Protein AF-A0A935DJF9-F1 (afdb_monomer_lite)

Radius of gyration: 21.02 Å; chains: 1; bounding box: 38×28×59 Å

pLDDT: mean 91.93, std 7.56, range [53.91, 98.44]

Secondary structure (DSSP, 8-state):
--HHHHHHHHHHHT--HHHHHHHHTS-HHHHHHHHTTSS---HHHHHHHHHHHHSPPPPPP-PPPHHHHHH-HHHHHHHHHHHH-HHHHHHHHHHHTTS--TTT-

Sequence (105 aa):
MTADDIKVLRKELGITQRALAEALKIEVAEVRAWEASEGFATKAHCAAMERLRTNPPPKPAKSASPMQLLADPKFMLLVRKLMAHPKLRAEVEKLAAEHPDPLDA

Foldseek 3Di:
DALVVLVVLCVVLPHDLVVLCVQLVHDSVQNVCRNVVVDDDDPVSVVSSVVCVVVPDDHPDDDDDPVRLVVDPVSVVVVVCLVVPVVVVVVVVVVCVVPDDPVVD

Structure (mmCIF, N/CA/C/O backbone):
data_AF-A0A935DJF9-F1
#
_entry.id   AF-A0A935DJF9-F1
#
loop_
_atom_site.group_PDB
_atom_site.id
_atom_site.type_symbol
_atom_site.label_atom_id
_atom_site.label_alt_id
_atom_site.label_comp_id
_atom_site.label_asym_id
_atom_site.label_entity_id
_atom_site.label_seq_id
_atom_site.pdbx_PDB_ins_code
_atom_site.Cartn_x
_atom_site.Cartn_y
_atom_site.Cartn_z
_atom_site.occupancy
_atom_site.B_iso_or_equiv
_atom_site.auth_seq_id
_atom_site.auth_comp_id
_atom_site.auth_asym_id
_atom_site.auth_atom_id
_atom_site.pdbx_PDB_model_num
ATOM 1 N N . MET A 1 1 ? 11.526 5.077 -26.137 1.00 82.69 1 MET A N 1
ATOM 2 C CA . MET A 1 1 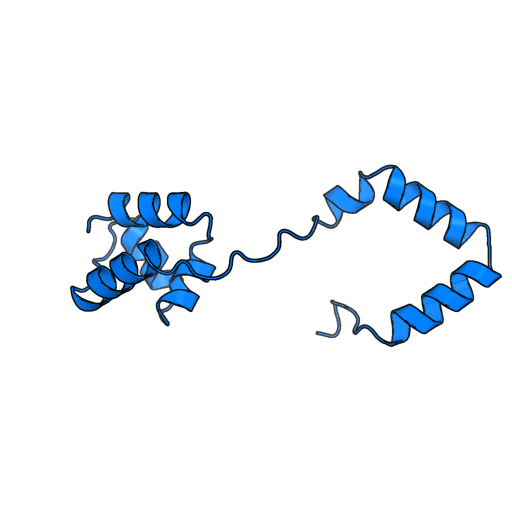? 11.724 5.245 -24.687 1.00 82.69 1 MET A CA 1
ATOM 3 C C . MET A 1 1 ? 12.974 4.498 -24.284 1.00 82.69 1 MET A C 1
ATOM 5 O O . MET A 1 1 ? 13.148 3.358 -24.700 1.00 82.69 1 MET A O 1
ATOM 9 N N . THR A 1 2 ? 13.836 5.165 -23.534 1.00 91.56 2 THR A N 1
ATOM 10 C CA . THR A 1 2 ? 15.035 4.619 -22.894 1.00 91.56 2 THR A CA 1
ATOM 11 C C . THR A 1 2 ? 14.691 3.986 -21.539 1.00 91.56 2 THR A C 1
ATOM 13 O O . THR A 1 2 ? 13.571 4.136 -21.042 1.00 91.56 2 THR A O 1
ATOM 16 N N . ALA A 1 3 ? 15.651 3.286 -20.929 1.00 92.75 3 ALA A N 1
ATOM 17 C CA . ALA A 1 3 ? 15.523 2.743 -19.574 1.00 92.75 3 ALA A CA 1
ATOM 18 C C . ALA A 1 3 ? 15.183 3.831 -18.538 1.00 92.75 3 ALA A C 1
ATOM 20 O O . ALA A 1 3 ? 14.305 3.645 -17.690 1.00 92.75 3 ALA A O 1
ATOM 21 N N . ASP A 1 4 ? 15.833 4.993 -18.648 1.00 93.94 4 ASP A N 1
ATOM 22 C CA . ASP A 1 4 ? 15.579 6.132 -17.769 1.00 93.94 4 ASP A CA 1
ATOM 23 C C . ASP A 1 4 ? 14.178 6.712 -17.977 1.00 93.94 4 ASP A C 1
ATOM 25 O O . ASP A 1 4 ? 13.497 6.990 -16.990 1.00 93.94 4 ASP A O 1
ATOM 29 N N . ASP A 1 5 ? 13.689 6.799 -19.219 1.00 94.19 5 ASP A N 1
ATOM 30 C CA . ASP A 1 5 ? 12.324 7.272 -19.497 1.00 94.19 5 ASP A CA 1
ATOM 31 C C . ASP A 1 5 ? 11.267 6.388 -18.817 1.00 94.19 5 ASP A C 1
ATOM 33 O O . ASP A 1 5 ? 10.282 6.893 -18.276 1.00 94.19 5 ASP A O 1
ATOM 37 N N . ILE A 1 6 ? 11.472 5.065 -18.815 1.00 94.19 6 ILE A N 1
ATOM 38 C CA . ILE A 1 6 ? 10.578 4.096 -18.157 1.00 94.19 6 ILE A CA 1
ATOM 39 C C . ILE A 1 6 ? 10.597 4.308 -16.641 1.00 94.19 6 ILE A C 1
ATOM 41 O O . ILE A 1 6 ? 9.548 4.356 -15.992 1.00 94.19 6 ILE A O 1
ATOM 45 N N . LYS A 1 7 ? 11.788 4.495 -16.069 1.00 94.88 7 LYS A N 1
ATOM 46 C CA . LYS A 1 7 ? 11.966 4.732 -14.635 1.00 94.88 7 LYS A CA 1
ATOM 47 C C . LYS A 1 7 ? 11.364 6.067 -14.194 1.00 94.88 7 LYS A C 1
ATOM 49 O O . LYS A 1 7 ? 10.788 6.145 -13.106 1.00 94.88 7 LYS A O 1
ATOM 54 N N . VAL A 1 8 ? 11.485 7.105 -15.022 1.00 95.75 8 VAL A N 1
ATOM 55 C CA . VAL A 1 8 ? 10.848 8.414 -14.824 1.00 95.75 8 VAL A CA 1
ATOM 56 C C . VAL A 1 8 ? 9.333 8.266 -14.885 1.00 95.75 8 VAL A C 1
ATOM 58 O O . VAL A 1 8 ? 8.671 8.618 -13.912 1.00 95.75 8 VAL A O 1
ATOM 61 N N . LEU A 1 9 ? 8.796 7.637 -15.935 1.00 93.81 9 LEU A N 1
ATOM 62 C CA . LEU A 1 9 ? 7.363 7.372 -16.080 1.00 93.81 9 LEU A CA 1
ATOM 63 C C . LEU A 1 9 ? 6.791 6.671 -14.843 1.00 93.81 9 LEU A C 1
ATOM 65 O O . LEU A 1 9 ? 5.792 7.106 -14.275 1.00 93.81 9 LEU A O 1
ATOM 69 N N . ARG A 1 10 ? 7.436 5.596 -14.378 1.00 94.06 10 ARG A N 1
ATOM 70 C CA . ARG A 1 10 ? 6.983 4.856 -13.196 1.00 94.06 10 ARG A CA 1
ATOM 71 C C . ARG A 1 10 ? 6.922 5.743 -11.950 1.00 94.06 10 ARG A C 1
ATOM 73 O O . ARG A 1 10 ? 5.978 5.640 -11.163 1.00 94.06 10 ARG A O 1
ATOM 80 N N . LYS A 1 11 ? 7.933 6.593 -11.752 1.00 92.88 11 LYS A N 1
ATOM 81 C CA . LYS A 1 11 ? 7.986 7.535 -10.626 1.00 92.88 11 LYS A CA 1
ATOM 82 C C . LYS A 1 11 ? 6.912 8.617 -10.740 1.00 92.88 11 LYS A C 1
ATOM 84 O O . LYS A 1 11 ? 6.278 8.909 -9.731 1.00 92.88 11 LYS A O 1
ATOM 89 N N . GLU A 1 12 ? 6.672 9.153 -11.934 1.00 92.88 12 GLU A N 1
ATOM 90 C CA . GLU A 1 12 ? 5.609 10.132 -12.208 1.00 92.88 12 GLU A CA 1
ATOM 91 C C . GLU A 1 12 ? 4.219 9.551 -11.921 1.00 92.88 12 GLU A C 1
ATOM 93 O O . GLU A 1 12 ? 3.396 10.178 -11.253 1.00 92.88 12 GLU A O 1
ATOM 98 N N . LEU A 1 13 ? 3.982 8.304 -12.339 1.00 90.75 13 LEU A N 1
ATOM 99 C CA . LEU A 1 13 ? 2.750 7.573 -12.041 1.00 90.75 13 LEU A CA 1
ATOM 100 C C . LEU A 1 13 ? 2.646 7.161 -10.561 1.00 90.75 13 LEU A C 1
ATOM 102 O O . LEU A 1 13 ? 1.555 6.869 -10.072 1.00 90.75 13 LEU A O 1
ATOM 106 N N . GLY A 1 14 ? 3.756 7.162 -9.818 1.00 90.19 14 GLY A N 1
ATOM 107 C CA . GLY A 1 14 ? 3.805 6.785 -8.405 1.00 90.19 14 GLY A CA 1
ATOM 108 C C . GLY A 1 14 ? 3.519 5.302 -8.150 1.00 90.19 14 GLY A C 1
ATOM 109 O O . GLY A 1 14 ? 2.988 4.964 -7.092 1.00 90.19 14 GLY A O 1
ATOM 110 N N . ILE A 1 15 ? 3.845 4.432 -9.109 1.00 91.25 15 ILE A N 1
ATOM 111 C CA . ILE A 1 15 ? 3.569 2.989 -9.060 1.00 91.25 15 ILE A CA 1
ATOM 112 C C . ILE A 1 15 ? 4.854 2.158 -8.911 1.00 91.25 15 ILE A C 1
ATOM 114 O O . ILE A 1 15 ? 5.975 2.642 -9.092 1.00 91.25 15 ILE A O 1
ATOM 118 N N . THR A 1 16 ? 4.712 0.888 -8.532 1.00 92.06 16 THR A N 1
ATOM 119 C CA . THR A 1 16 ? 5.836 -0.061 -8.434 1.00 92.06 16 THR A CA 1
ATOM 120 C C . THR A 1 16 ? 6.146 -0.691 -9.797 1.00 92.06 16 THR A C 1
ATOM 122 O O . THR A 1 16 ? 5.338 -0.601 -10.718 1.00 92.06 16 THR A O 1
ATOM 125 N N . GLN A 1 17 ? 7.304 -1.354 -9.941 1.00 94.56 17 GLN A N 1
ATOM 126 C CA . GLN A 1 17 ? 7.618 -2.122 -11.160 1.00 94.56 17 GLN A CA 1
ATOM 127 C C . GLN A 1 17 ? 6.560 -3.203 -11.424 1.00 94.56 17 GLN A C 1
ATOM 129 O O . GLN A 1 17 ? 6.149 -3.392 -12.562 1.00 94.56 17 GLN A O 1
ATOM 134 N N . ARG A 1 18 ? 6.063 -3.853 -10.359 1.00 92.44 18 ARG A N 1
ATOM 135 C CA . ARG A 1 18 ? 4.979 -4.837 -10.450 1.00 92.44 18 ARG A CA 1
ATOM 136 C C . ARG A 1 18 ? 3.680 -4.218 -10.962 1.00 92.44 18 ARG A C 1
ATOM 138 O O . ARG A 1 18 ? 3.098 -4.746 -11.894 1.00 92.44 18 ARG A O 1
ATOM 145 N N . ALA A 1 19 ? 3.269 -3.079 -10.409 1.00 91.00 19 ALA A N 1
ATOM 146 C CA . ALA A 1 19 ? 2.051 -2.398 -10.848 1.00 91.00 19 ALA A CA 1
ATOM 147 C C . ALA A 1 19 ? 2.150 -1.886 -12.299 1.00 91.00 19 ALA A C 1
ATOM 149 O O . ALA A 1 19 ? 1.162 -1.898 -13.027 1.00 91.00 19 ALA A O 1
ATOM 150 N N . LEU A 1 20 ? 3.342 -1.468 -12.747 1.00 93.50 20 LEU A N 1
ATOM 151 C CA . LEU A 1 20 ? 3.575 -1.140 -14.156 1.00 93.50 20 LEU A CA 1
ATOM 152 C C . LEU A 1 20 ? 3.465 -2.387 -15.049 1.00 93.50 20 LEU A C 1
ATOM 154 O O . LEU A 1 20 ? 2.836 -2.323 -16.100 1.00 93.50 20 LEU A O 1
ATOM 158 N N . ALA A 1 21 ? 4.027 -3.519 -14.619 1.00 94.62 21 ALA A N 1
ATOM 159 C CA . ALA A 1 21 ? 3.935 -4.786 -15.342 1.00 94.62 21 ALA A CA 1
ATOM 160 C C . ALA A 1 21 ? 2.482 -5.279 -15.456 1.00 94.62 21 ALA A C 1
ATOM 162 O O . ALA A 1 21 ? 2.035 -5.620 -16.547 1.00 94.62 21 ALA A O 1
ATOM 163 N N . GLU A 1 22 ? 1.711 -5.208 -14.367 1.00 92.94 22 GLU A N 1
ATOM 164 C CA . GLU A 1 22 ? 0.274 -5.514 -14.343 1.00 92.94 22 GLU A CA 1
ATOM 165 C C . GLU A 1 22 ? -0.513 -4.612 -15.310 1.00 92.94 22 GLU A C 1
ATOM 167 O O . GLU A 1 22 ? -1.323 -5.103 -16.098 1.00 92.94 22 GLU A O 1
ATOM 172 N N . ALA A 1 23 ? -0.238 -3.301 -15.313 1.00 92.31 23 ALA A N 1
ATOM 173 C CA . ALA A 1 23 ? -0.888 -2.348 -16.217 1.00 92.31 23 ALA A CA 1
ATOM 174 C C . ALA A 1 23 ? -0.565 -2.615 -17.699 1.00 92.31 23 ALA A C 1
ATOM 176 O O . ALA A 1 23 ? -1.408 -2.391 -18.570 1.00 92.31 23 ALA A O 1
ATOM 177 N N . LEU A 1 24 ? 0.645 -3.103 -17.984 1.00 93.38 24 LEU A N 1
ATOM 178 C CA . LEU A 1 24 ? 1.101 -3.461 -19.327 1.00 93.38 24 LEU A CA 1
ATOM 179 C C . LEU A 1 24 ? 0.795 -4.918 -19.712 1.00 93.38 24 LEU A C 1
ATOM 181 O O . LEU A 1 24 ? 0.963 -5.267 -20.878 1.00 93.38 24 LEU A O 1
ATOM 185 N N . LYS A 1 25 ? 0.301 -5.738 -18.773 1.00 93.56 25 LYS A N 1
ATOM 186 C CA . LYS A 1 25 ? 0.057 -7.184 -18.924 1.00 93.56 25 LYS A CA 1
ATOM 187 C C . LYS A 1 25 ? 1.304 -7.964 -19.356 1.00 93.56 25 LYS A C 1
ATOM 189 O O . LYS A 1 25 ? 1.240 -8.801 -20.253 1.00 93.56 25 LYS A O 1
ATOM 194 N N . ILE A 1 26 ? 2.425 -7.666 -18.710 1.00 95.50 26 ILE A N 1
ATOM 195 C CA . ILE A 1 26 ? 3.725 -8.315 -18.920 1.00 95.50 26 ILE A CA 1
ATOM 196 C C . ILE A 1 26 ? 4.300 -8.801 -17.591 1.00 95.50 26 ILE A C 1
ATOM 198 O O . ILE A 1 26 ? 3.778 -8.494 -16.518 1.00 95.50 26 ILE A O 1
ATOM 202 N N . GLU A 1 27 ? 5.414 -9.520 -17.657 1.00 95.44 27 GLU A N 1
ATOM 203 C CA . GLU A 1 27 ? 6.115 -9.991 -16.469 1.00 95.44 27 GLU A CA 1
ATOM 204 C C . GLU A 1 27 ? 6.905 -8.872 -15.778 1.00 95.44 27 GLU A C 1
ATOM 206 O O . GLU A 1 27 ? 7.528 -8.016 -16.412 1.00 95.44 27 GLU A O 1
ATOM 21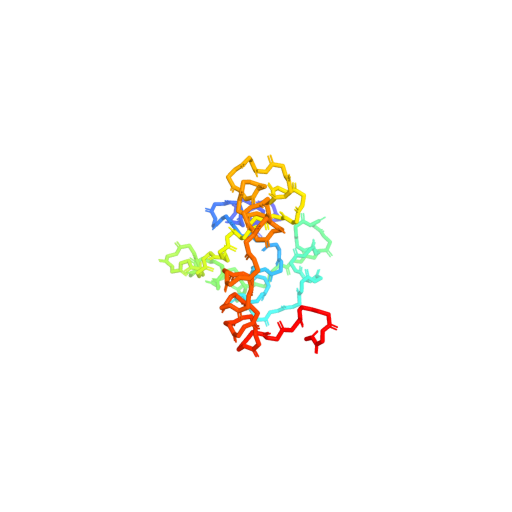1 N N . VAL A 1 28 ? 6.963 -8.911 -14.443 1.00 96.12 28 VAL A N 1
ATOM 212 C CA . VAL A 1 28 ? 7.737 -7.932 -13.648 1.00 96.12 28 VAL A CA 1
ATOM 213 C C . VAL A 1 28 ? 9.226 -7.973 -14.003 1.00 96.12 28 VAL A C 1
ATOM 215 O O . VAL A 1 28 ? 9.909 -6.947 -13.958 1.00 96.12 28 VAL A O 1
ATOM 218 N N . ALA A 1 29 ? 9.729 -9.155 -14.372 1.00 96.12 29 ALA A N 1
ATOM 219 C CA . ALA A 1 29 ? 11.103 -9.346 -14.824 1.00 96.12 29 ALA A CA 1
ATOM 220 C C . ALA A 1 29 ? 11.413 -8.541 -16.095 1.00 96.12 29 ALA A C 1
ATOM 222 O O . ALA A 1 29 ? 12.513 -8.011 -16.221 1.00 96.12 29 ALA A O 1
ATOM 223 N N . GLU A 1 30 ? 10.438 -8.382 -16.992 1.00 96.31 30 GLU A N 1
ATOM 224 C CA . GLU A 1 30 ? 10.607 -7.639 -18.240 1.00 96.31 30 GLU A CA 1
ATOM 225 C C . GLU A 1 30 ? 10.744 -6.133 -17.969 1.00 96.31 30 GLU A C 1
ATOM 227 O O . GLU A 1 30 ? 11.686 -5.496 -18.441 1.00 96.31 30 GLU A O 1
ATOM 232 N N . VAL A 1 31 ? 9.895 -5.580 -17.092 1.00 95.94 31 VAL A N 1
ATOM 233 C CA . VAL A 1 31 ? 10.019 -4.185 -16.624 1.00 95.94 31 VAL A CA 1
ATOM 234 C C . VAL A 1 31 ? 11.359 -3.951 -15.924 1.00 95.94 31 VAL A C 1
ATOM 236 O O . VAL A 1 31 ? 11.997 -2.916 -16.127 1.00 95.94 31 VAL A O 1
ATOM 239 N N . ARG A 1 32 ? 11.807 -4.911 -15.105 1.00 96.31 32 ARG A N 1
ATOM 240 C CA . ARG A 1 32 ? 13.104 -4.831 -14.424 1.00 96.31 32 ARG A CA 1
ATOM 241 C C . ARG A 1 32 ? 14.260 -4.806 -15.425 1.00 96.31 32 ARG A C 1
ATOM 243 O O . ARG A 1 32 ? 15.134 -3.957 -15.279 1.00 96.31 32 ARG A O 1
ATOM 250 N N . ALA A 1 33 ? 14.245 -5.683 -16.430 1.00 96.06 33 ALA A N 1
ATOM 251 C CA . ALA A 1 33 ? 15.270 -5.728 -17.469 1.00 96.06 33 ALA A CA 1
ATOM 252 C C . ALA A 1 33 ? 15.328 -4.412 -18.260 1.00 96.06 33 ALA A C 1
ATOM 254 O O . ALA A 1 33 ? 16.414 -3.896 -18.519 1.00 96.06 33 ALA A O 1
ATOM 255 N N . TRP A 1 34 ? 14.176 -3.810 -18.576 1.00 96.50 34 TRP A N 1
ATOM 256 C CA . TRP A 1 34 ? 14.140 -2.508 -19.243 1.00 96.50 34 TRP A CA 1
ATOM 257 C C . TRP A 1 34 ? 14.724 -1.386 -18.384 1.00 96.50 34 TRP A C 1
ATOM 259 O O . TRP A 1 34 ? 15.540 -0.619 -18.882 1.00 96.50 34 TRP A O 1
ATOM 269 N N . GLU A 1 35 ? 14.358 -1.286 -17.099 1.00 95.62 35 GLU A N 1
ATOM 270 C CA . GLU A 1 35 ? 14.919 -0.261 -16.198 1.00 95.62 35 GLU A CA 1
ATOM 271 C C . GLU A 1 35 ? 16.417 -0.473 -15.909 1.00 95.62 35 GLU A C 1
ATOM 273 O O . GLU A 1 35 ? 17.107 0.482 -15.550 1.00 95.62 35 GLU A O 1
ATOM 278 N N . ALA A 1 36 ? 16.922 -1.702 -16.059 1.00 95.44 36 ALA A N 1
ATOM 279 C CA . ALA A 1 36 ? 18.335 -2.052 -15.919 1.00 95.44 36 ALA A CA 1
ATOM 280 C C . ALA A 1 36 ? 19.142 -1.904 -17.224 1.00 95.44 36 ALA A C 1
ATOM 282 O O . ALA A 1 36 ? 20.351 -2.104 -17.213 1.00 95.44 36 ALA A O 1
ATOM 283 N N . SER A 1 37 ? 18.506 -1.530 -18.342 1.00 93.88 37 SER A N 1
ATOM 284 C CA . SER A 1 37 ? 19.113 -1.542 -19.687 1.00 93.88 37 SER A CA 1
ATOM 285 C C . SER A 1 37 ? 19.601 -2.926 -20.153 1.00 93.88 37 SER A C 1
ATOM 287 O O . SER A 1 37 ? 20.425 -3.023 -21.058 1.00 93.88 37 SER A O 1
ATOM 289 N N . GLU A 1 38 ? 19.071 -4.003 -19.569 1.00 94.19 38 GLU A N 1
ATOM 290 C CA . GLU A 1 38 ? 19.345 -5.401 -19.945 1.00 94.19 38 GLU A CA 1
ATOM 291 C C . GLU A 1 38 ? 18.380 -5.909 -21.037 1.00 94.19 38 GLU A C 1
ATOM 293 O O . GLU A 1 38 ? 18.452 -7.056 -21.472 1.00 94.19 38 GLU A O 1
ATOM 298 N N . GLY A 1 39 ? 17.469 -5.052 -21.503 1.00 90.94 39 GLY A N 1
ATOM 299 C CA . GLY A 1 39 ? 16.528 -5.330 -22.583 1.00 90.94 39 GLY A CA 1
ATOM 300 C C . GLY A 1 39 ? 15.858 -4.055 -23.092 1.00 90.94 39 GLY A C 1
ATOM 301 O O . GLY A 1 39 ? 16.071 -2.967 -22.558 1.00 90.94 39 GLY A O 1
ATOM 302 N N . PHE A 1 40 ? 15.016 -4.189 -24.117 1.00 92.44 40 PHE A N 1
ATOM 303 C CA . PHE A 1 40 ? 14.352 -3.051 -24.756 1.00 92.44 40 PHE A CA 1
ATOM 304 C C . PHE A 1 40 ? 12.843 -3.252 -24.844 1.00 92.44 40 PHE A C 1
ATOM 306 O O . PHE A 1 40 ? 12.359 -4.310 -25.246 1.00 92.44 40 PHE A O 1
ATOM 313 N N . ALA A 1 41 ? 12.095 -2.199 -24.516 1.00 91.62 41 ALA A N 1
ATOM 314 C CA . ALA A 1 41 ? 10.657 -2.164 -24.718 1.00 91.62 41 ALA A CA 1
ATOM 315 C C . ALA A 1 41 ? 10.334 -2.080 -26.218 1.00 91.62 41 ALA A C 1
ATOM 317 O O . ALA A 1 41 ? 10.916 -1.280 -26.955 1.00 91.62 41 ALA A O 1
ATOM 318 N N . THR A 1 42 ? 9.370 -2.876 -26.680 1.00 94.38 42 THR A N 1
ATOM 319 C CA . THR A 1 42 ? 8.911 -2.816 -28.072 1.00 94.38 42 THR A CA 1
ATOM 320 C C . THR A 1 42 ? 8.181 -1.499 -28.357 1.00 94.38 42 THR A C 1
ATOM 322 O O . THR A 1 42 ? 7.752 -0.777 -27.451 1.00 94.38 42 THR A O 1
ATOM 325 N N . LYS A 1 43 ? 7.952 -1.197 -29.642 1.00 93.62 43 LYS A N 1
ATOM 326 C CA . LYS A 1 43 ? 7.129 -0.045 -30.048 1.00 93.62 43 LYS A CA 1
ATOM 327 C C . LYS A 1 43 ? 5.709 -0.116 -29.467 1.00 93.62 43 LYS A C 1
ATOM 329 O O . LYS A 1 43 ? 5.151 0.917 -29.103 1.00 93.62 43 LYS A O 1
ATOM 334 N N . ALA A 1 44 ? 5.146 -1.321 -29.346 1.00 93.38 44 ALA A N 1
ATOM 335 C CA . ALA A 1 44 ? 3.836 -1.536 -28.736 1.00 93.38 44 ALA A CA 1
ATOM 336 C C . ALA A 1 44 ? 3.851 -1.200 -27.236 1.00 93.38 44 ALA A C 1
ATOM 338 O O . ALA A 1 44 ? 2.957 -0.502 -26.762 1.00 93.38 44 ALA A O 1
ATOM 339 N N . HIS A 1 45 ? 4.899 -1.609 -26.513 1.00 94.94 45 HIS A N 1
ATOM 340 C CA . HIS A 1 45 ? 5.071 -1.275 -25.097 1.00 94.94 45 HIS A CA 1
ATOM 341 C C . HIS A 1 45 ? 5.254 0.231 -24.891 1.00 94.94 45 HIS A C 1
ATOM 343 O O . HIS A 1 45 ? 4.622 0.803 -24.009 1.00 94.94 45 HIS A O 1
ATOM 349 N N . CYS A 1 46 ? 6.040 0.897 -25.746 1.00 94.38 46 CYS A N 1
ATOM 350 C CA . CYS A 1 46 ? 6.184 2.355 -25.712 1.00 94.38 46 CYS A CA 1
ATOM 351 C C . CYS A 1 46 ? 4.827 3.053 -25.889 1.00 94.38 46 CYS A C 1
ATOM 353 O O . CYS A 1 46 ? 4.475 3.928 -25.107 1.00 94.38 46 CYS A O 1
ATOM 355 N N . ALA A 1 47 ? 4.026 2.627 -26.871 1.00 94.38 47 ALA A N 1
ATOM 356 C CA . ALA A 1 47 ? 2.696 3.192 -27.090 1.00 94.38 47 ALA A CA 1
ATOM 357 C C . ALA A 1 47 ? 1.737 2.927 -25.913 1.00 94.38 47 ALA A C 1
ATOM 359 O O . ALA A 1 47 ? 0.940 3.794 -25.564 1.00 94.38 47 ALA A O 1
ATOM 360 N N . ALA A 1 48 ? 1.805 1.747 -25.291 1.00 93.12 48 ALA A N 1
ATOM 361 C CA . ALA A 1 48 ? 1.013 1.427 -24.106 1.00 93.12 48 ALA A CA 1
ATOM 362 C C . ALA A 1 48 ? 1.415 2.291 -22.899 1.00 93.12 48 ALA A C 1
ATOM 364 O O . ALA A 1 48 ? 0.548 2.823 -22.215 1.00 93.12 48 ALA A O 1
ATOM 365 N N . MET A 1 49 ? 2.714 2.503 -22.686 1.00 94.31 49 MET A N 1
ATOM 366 C CA . MET A 1 49 ? 3.243 3.366 -21.629 1.00 94.31 49 MET A CA 1
ATOM 367 C C . MET A 1 49 ? 2.846 4.837 -21.806 1.00 94.31 49 MET A C 1
ATOM 369 O O . MET A 1 49 ? 2.448 5.481 -20.838 1.00 94.31 49 MET A O 1
ATOM 373 N N . GLU A 1 50 ? 2.844 5.350 -23.036 1.00 94.12 50 GLU A N 1
ATOM 374 C CA . GLU A 1 50 ? 2.329 6.695 -23.327 1.00 94.12 50 GLU A CA 1
ATOM 375 C C . GLU A 1 50 ? 0.822 6.819 -23.041 1.00 94.12 50 GLU A C 1
ATOM 377 O O . GLU A 1 50 ? 0.367 7.837 -22.522 1.00 94.12 50 GLU A O 1
ATOM 382 N N . ARG A 1 51 ? 0.031 5.760 -23.273 1.00 93.19 51 ARG A N 1
ATOM 383 C CA . ARG A 1 51 ? -1.388 5.737 -22.865 1.00 93.19 51 ARG A CA 1
ATOM 384 C C . ARG A 1 51 ? -1.566 5.745 -21.347 1.00 93.19 51 ARG A C 1
ATOM 386 O O . ARG A 1 51 ? -2.536 6.319 -20.867 1.00 93.19 51 ARG A O 1
ATOM 393 N N . LEU A 1 52 ? -0.645 5.152 -20.584 1.00 92.25 52 LEU A N 1
ATOM 394 C CA . LEU A 1 52 ? -0.691 5.213 -19.119 1.00 92.25 52 LEU A CA 1
ATOM 395 C C . LEU A 1 52 ? -0.418 6.629 -18.590 1.00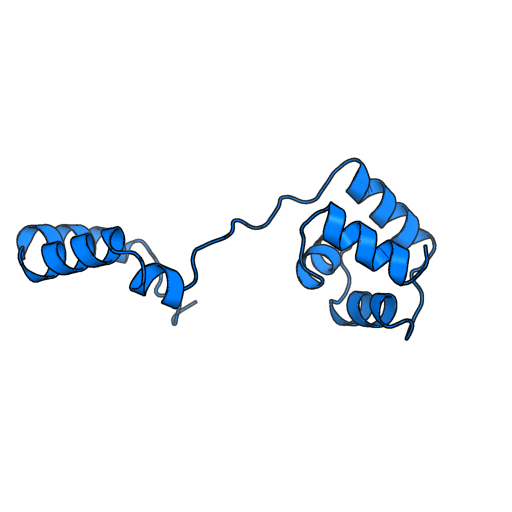 92.25 52 LEU A C 1
ATOM 397 O O . LEU A 1 52 ? -0.870 6.954 -17.498 1.00 92.25 52 LEU A O 1
ATOM 401 N N . ARG A 1 53 ? 0.272 7.499 -19.343 1.00 89.12 53 ARG A N 1
ATOM 402 C CA . ARG A 1 53 ? 0.422 8.916 -18.957 1.00 89.12 53 ARG A CA 1
ATOM 403 C C . ARG A 1 53 ? -0.911 9.659 -18.999 1.00 89.12 53 ARG A C 1
ATOM 405 O O . ARG A 1 53 ? -1.178 10.477 -18.126 1.00 89.12 53 ARG A O 1
ATOM 412 N N . THR A 1 54 ? -1.733 9.390 -20.013 1.00 89.00 54 THR A N 1
ATOM 413 C CA . THR A 1 54 ? -3.031 10.059 -20.192 1.00 89.00 54 THR A CA 1
ATOM 414 C C . THR A 1 54 ? -4.141 9.411 -19.374 1.00 89.00 54 THR A C 1
ATOM 416 O O . THR A 1 54 ? -5.033 10.110 -18.901 1.00 89.00 54 THR A O 1
ATOM 419 N N . ASN A 1 55 ? -4.072 8.095 -19.171 1.00 88.50 55 ASN A N 1
ATOM 420 C CA . ASN A 1 55 ? -5.000 7.339 -18.342 1.00 88.50 55 ASN A CA 1
ATOM 421 C C . ASN A 1 55 ? -4.221 6.494 -17.317 1.00 88.50 55 ASN A C 1
ATOM 423 O O . ASN A 1 55 ? -3.938 5.318 -17.577 1.00 88.50 55 ASN A O 1
ATOM 427 N N . PRO A 1 56 ? -3.819 7.095 -16.182 1.00 85.94 56 PRO A N 1
ATOM 428 C CA . PRO A 1 56 ? -2.978 6.427 -15.203 1.00 85.94 56 PRO A CA 1
ATOM 429 C C . PRO A 1 56 ? -3.696 5.235 -14.567 1.00 85.94 56 PRO A C 1
ATOM 431 O O . PRO A 1 56 ? -4.898 5.307 -14.292 1.00 85.94 56 PRO A O 1
ATOM 434 N N . PRO A 1 57 ? -2.970 4.142 -14.278 1.00 82.69 57 PRO A N 1
ATOM 435 C CA . PRO A 1 57 ? -3.545 3.029 -13.546 1.00 82.69 57 PRO A CA 1
ATOM 436 C C . PRO A 1 57 ? -3.927 3.483 -12.126 1.00 82.69 57 PRO A C 1
ATOM 438 O O . PRO A 1 57 ? -3.266 4.364 -11.559 1.00 82.69 57 PRO A O 1
ATOM 441 N N . PRO A 1 58 ? -4.978 2.897 -11.525 1.00 78.44 58 PRO A N 1
ATOM 442 C CA . PRO A 1 58 ? -5.360 3.216 -10.157 1.00 78.44 58 PRO A CA 1
ATOM 443 C C . PRO A 1 58 ? -4.178 2.954 -9.222 1.00 78.44 58 PRO A C 1
ATOM 445 O O . PRO A 1 58 ? -3.577 1.878 -9.230 1.00 78.44 58 PRO A O 1
ATOM 448 N N . LYS A 1 59 ? -3.817 3.960 -8.420 1.00 73.00 59 LYS A N 1
ATOM 449 C CA . LYS A 1 59 ? -2.724 3.819 -7.455 1.00 73.00 59 LYS A CA 1
ATOM 450 C C . LYS A 1 59 ? -3.136 2.782 -6.408 1.00 73.00 59 LYS A C 1
ATOM 452 O O . LYS A 1 59 ? -4.223 2.924 -5.843 1.00 73.00 59 LYS A O 1
ATOM 457 N N . PRO A 1 60 ? -2.292 1.781 -6.105 1.00 64.94 60 PRO A N 1
ATOM 458 C CA . PRO A 1 60 ? -2.585 0.866 -5.015 1.00 64.94 60 PRO A CA 1
ATOM 459 C C . PRO A 1 60 ? -2.718 1.671 -3.721 1.00 64.94 60 PRO A C 1
ATOM 461 O O . PRO A 1 60 ? -1.893 2.548 -3.435 1.00 64.94 60 PRO A O 1
ATOM 464 N N . ALA A 1 61 ? -3.776 1.401 -2.955 1.00 69.38 61 ALA A N 1
ATOM 465 C CA . ALA A 1 61 ? -3.978 2.041 -1.667 1.00 69.38 61 ALA A CA 1
ATOM 466 C C . ALA A 1 61 ? -2.768 1.742 -0.772 1.00 69.38 61 ALA A C 1
ATOM 468 O O . ALA A 1 61 ? -2.386 0.587 -0.585 1.00 69.38 61 ALA A O 1
ATOM 469 N N . LYS A 1 62 ? -2.138 2.788 -0.231 1.00 66.69 62 LYS A N 1
ATOM 470 C CA . LYS A 1 62 ? -1.073 2.620 0.759 1.00 66.69 62 LYS A CA 1
ATOM 471 C C . LYS A 1 62 ? -1.720 2.198 2.076 1.00 66.69 62 LYS A C 1
ATOM 473 O O . LYS A 1 62 ? -2.195 3.053 2.817 1.00 66.69 62 LYS A O 1
ATOM 478 N N . SER A 1 63 ? -1.754 0.901 2.361 1.00 76.75 63 SER A N 1
ATOM 479 C CA . SER A 1 63 ? -2.031 0.418 3.713 1.00 76.75 63 SER A CA 1
ATOM 480 C C . SER A 1 63 ? -0.805 0.659 4.596 1.00 76.75 63 SER A C 1
ATOM 482 O O . SER A 1 63 ? 0.336 0.552 4.138 1.00 76.75 63 SER A O 1
ATOM 484 N N . ALA A 1 64 ? -1.029 1.008 5.862 1.00 84.81 64 ALA A N 1
ATOM 485 C CA . ALA A 1 64 ? 0.056 1.090 6.832 1.00 84.81 64 ALA A CA 1
ATOM 486 C C . ALA A 1 64 ? 0.698 -0.295 7.001 1.00 84.81 64 ALA A C 1
ATOM 488 O O . ALA A 1 64 ? 0.002 -1.311 7.030 1.00 84.81 64 ALA A O 1
ATOM 489 N N . SER A 1 65 ? 2.025 -0.344 7.105 1.00 88.69 65 SER A N 1
ATOM 490 C CA . SER A 1 65 ? 2.714 -1.589 7.438 1.00 88.69 65 SER A CA 1
ATOM 491 C C . SER A 1 65 ? 2.395 -2.012 8.881 1.00 88.69 65 SER A C 1
ATOM 493 O O . SER A 1 65 ? 2.075 -1.153 9.709 1.00 88.69 65 SER A O 1
ATOM 495 N N . PRO A 1 66 ? 2.546 -3.301 9.241 1.00 90.00 66 PRO A N 1
ATOM 496 C CA . PRO A 1 66 ? 2.349 -3.752 10.620 1.00 90.00 66 PRO A CA 1
ATOM 497 C C . PRO A 1 66 ? 3.174 -2.948 11.633 1.00 90.00 66 PRO A C 1
ATOM 499 O O . PRO A 1 66 ? 2.663 -2.533 12.668 1.00 90.00 66 PRO A O 1
ATOM 502 N N . MET A 1 67 ? 4.428 -2.629 11.295 1.00 94.12 67 MET A N 1
ATOM 503 C CA . MET A 1 67 ? 5.290 -1.808 12.149 1.00 94.12 67 MET A CA 1
ATOM 504 C C . MET A 1 67 ? 4.791 -0.367 12.292 1.00 94.12 67 MET A C 1
ATOM 506 O O . MET A 1 67 ? 4.913 0.211 13.367 1.00 94.12 67 MET A O 1
ATOM 510 N N . GLN A 1 68 ? 4.210 0.214 11.238 1.00 94.19 68 GLN A N 1
ATOM 511 C CA . GLN A 1 68 ? 3.603 1.546 11.310 1.00 94.19 68 GLN A CA 1
ATOM 512 C C . GLN A 1 68 ? 2.343 1.551 12.181 1.00 94.19 68 GLN A C 1
ATOM 514 O O . GLN A 1 68 ? 2.148 2.495 12.940 1.00 94.19 68 GLN A O 1
ATOM 519 N N . LEU A 1 69 ? 1.520 0.499 12.114 1.00 94.44 69 LEU A N 1
ATOM 520 C CA . LEU A 1 69 ? 0.339 0.351 12.970 1.00 94.44 69 LEU A CA 1
ATOM 521 C C . LEU A 1 69 ? 0.730 0.190 14.441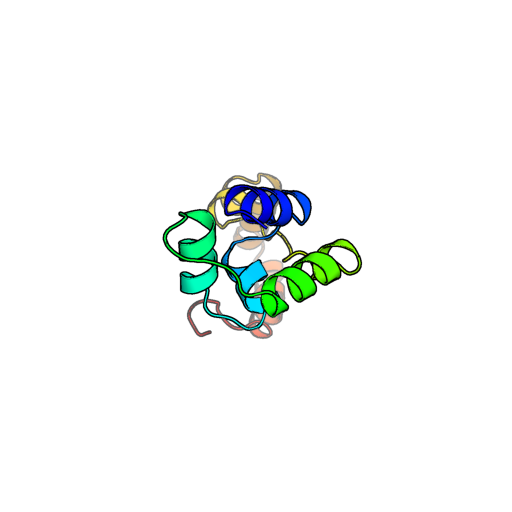 1.00 94.44 69 LEU A C 1
ATOM 523 O O . LEU A 1 69 ? 0.175 0.866 15.301 1.00 94.44 69 LEU A O 1
ATOM 527 N N . LEU A 1 70 ? 1.727 -0.649 14.735 1.00 94.25 70 LEU A N 1
ATOM 528 C CA . LEU A 1 70 ? 2.227 -0.844 16.100 1.00 94.25 70 LEU A CA 1
ATOM 529 C C . LEU A 1 70 ? 2.882 0.419 16.681 1.00 94.25 70 LEU A C 1
ATOM 531 O O . LEU A 1 70 ? 2.849 0.623 17.893 1.00 94.25 70 LEU A O 1
ATOM 535 N N . ALA A 1 71 ? 3.455 1.276 15.833 1.00 95.06 71 ALA A N 1
ATOM 536 C CA . ALA A 1 71 ? 4.004 2.566 16.242 1.00 95.06 71 ALA A CA 1
ATOM 537 C C . ALA A 1 71 ? 2.937 3.668 16.406 1.00 95.06 71 ALA A C 1
ATOM 539 O O . ALA A 1 71 ? 3.243 4.705 16.994 1.00 95.06 71 ALA A O 1
ATOM 540 N N . ASP A 1 72 ? 1.709 3.481 15.906 1.00 96.31 72 ASP A N 1
ATOM 541 C CA . ASP A 1 72 ? 0.637 4.477 15.996 1.00 96.31 72 ASP A CA 1
ATOM 542 C C . ASP A 1 72 ? 0.014 4.503 17.411 1.00 96.31 72 ASP A C 1
ATOM 544 O O . ASP A 1 72 ? -0.653 3.544 17.827 1.00 96.31 72 ASP A O 1
ATOM 548 N N . PRO A 1 73 ? 0.135 5.620 18.163 1.00 97.56 73 PRO A N 1
ATOM 549 C CA . PRO A 1 73 ? -0.455 5.738 19.495 1.00 97.56 73 PRO A CA 1
ATOM 550 C C . PRO A 1 73 ? -1.979 5.561 19.518 1.00 97.56 73 PRO A C 1
ATOM 552 O O . PRO A 1 73 ? -2.527 5.101 20.525 1.00 97.56 73 PRO A O 1
ATOM 555 N N . LYS A 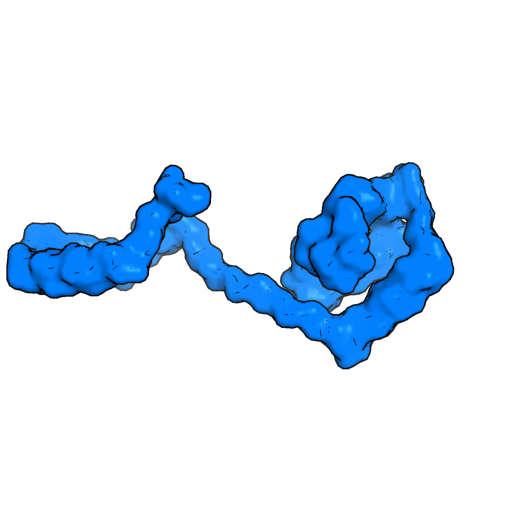1 74 ? -2.684 5.921 18.434 1.00 96.88 74 LYS A N 1
ATOM 556 C CA . LYS A 1 74 ? -4.143 5.768 18.337 1.00 96.88 74 LYS A CA 1
ATOM 557 C C . LYS A 1 74 ? -4.535 4.302 18.205 1.00 96.88 74 LYS A C 1
ATOM 559 O O . LYS A 1 74 ? -5.457 3.863 18.895 1.00 96.88 74 LYS A O 1
ATOM 564 N N . PHE A 1 75 ? -3.814 3.542 17.384 1.00 96.94 75 PHE A N 1
ATOM 565 C CA . PHE A 1 75 ? -4.015 2.100 17.267 1.00 96.94 75 PHE A CA 1
ATOM 566 C C . PHE A 1 75 ? -3.739 1.402 18.605 1.00 96.94 75 PHE A C 1
ATOM 568 O O . PHE A 1 75 ? -4.577 0.654 19.106 1.00 96.94 75 PHE A O 1
ATOM 575 N N . MET A 1 76 ? -2.638 1.744 19.278 1.00 97.62 76 MET A N 1
ATOM 576 C CA . MET A 1 76 ? -2.317 1.169 20.590 1.00 97.62 76 MET A CA 1
ATOM 577 C C . MET A 1 76 ? -3.313 1.560 21.694 1.00 97.62 76 MET A C 1
ATOM 579 O O . MET A 1 76 ? -3.544 0.796 22.634 1.00 97.62 76 MET A O 1
ATOM 583 N N . LEU A 1 77 ? -3.948 2.734 21.608 1.00 97.94 77 LEU A N 1
ATOM 584 C CA . LEU A 1 77 ? -5.070 3.085 22.483 1.00 97.94 77 LEU A CA 1
ATOM 585 C C . LEU A 1 77 ? -6.272 2.155 22.262 1.00 97.94 77 LEU A C 1
ATOM 587 O O . LEU A 1 77 ? -6.888 1.729 23.240 1.00 97.94 77 LEU A O 1
ATOM 591 N N . LEU A 1 78 ? -6.600 1.832 21.007 1.00 97.44 78 LEU A N 1
ATOM 592 C CA . LEU A 1 78 ? -7.667 0.885 20.680 1.00 97.44 78 LEU A CA 1
ATOM 593 C C . LEU A 1 78 ? -7.357 -0.507 21.242 1.00 97.44 78 LEU A C 1
ATOM 595 O O . LEU A 1 78 ? -8.196 -1.066 21.945 1.00 97.44 78 LEU A O 1
ATOM 599 N N . VAL A 1 79 ? -6.142 -1.021 21.023 1.00 97.44 79 VAL A N 1
ATOM 600 C CA . VAL A 1 79 ? -5.706 -2.320 21.568 1.00 97.44 79 VAL A CA 1
ATOM 601 C C . VAL A 1 79 ? -5.875 -2.358 23.092 1.00 97.44 79 VAL A C 1
ATOM 603 O O . VAL A 1 79 ? -6.487 -3.283 23.621 1.00 97.44 79 VAL A O 1
ATOM 606 N N . ARG A 1 80 ? -5.444 -1.312 23.813 1.00 98.00 80 ARG A N 1
ATOM 607 C CA . ARG A 1 80 ? -5.631 -1.228 25.275 1.00 98.00 80 ARG A CA 1
ATOM 608 C C . ARG A 1 80 ? -7.103 -1.254 25.696 1.00 98.00 80 ARG A C 1
ATOM 610 O O . ARG A 1 80 ? -7.436 -1.909 26.681 1.00 98.00 80 ARG A O 1
ATOM 617 N N . LYS A 1 81 ? -7.994 -0.587 24.955 1.00 98.31 81 LYS A N 1
ATOM 618 C CA . LYS A 1 81 ? -9.445 -0.639 25.213 1.00 98.31 81 LYS A CA 1
ATOM 619 C C . LYS A 1 81 ? -10.003 -2.048 25.009 1.00 98.31 81 LYS A C 1
ATOM 621 O O . LYS A 1 81 ? -10.794 -2.499 25.832 1.00 98.31 81 LYS A O 1
ATOM 626 N N . LEU A 1 82 ? -9.575 -2.753 23.963 1.00 98.25 82 LEU A N 1
ATOM 627 C CA . LEU A 1 82 ? -9.990 -4.139 23.714 1.00 98.25 82 LEU A CA 1
ATOM 628 C C . LEU A 1 82 ? -9.536 -5.081 24.835 1.00 98.25 82 LEU A C 1
ATOM 630 O O . LEU A 1 82 ? -10.301 -5.941 25.266 1.00 98.25 82 LEU A O 1
ATOM 634 N N . MET A 1 83 ? -8.327 -4.879 25.364 1.00 97.56 83 MET A N 1
ATOM 635 C CA . MET A 1 83 ? -7.820 -5.655 26.500 1.00 97.56 83 MET A CA 1
ATOM 636 C C . MET A 1 83 ? -8.604 -5.388 27.794 1.00 97.56 83 MET A C 1
ATOM 638 O O . MET A 1 83 ? -8.859 -6.321 28.554 1.00 97.56 83 MET A O 1
ATOM 642 N N . ALA A 1 84 ? -8.997 -4.134 28.041 1.00 98.44 84 ALA A N 1
ATOM 643 C CA . ALA A 1 84 ? -9.657 -3.716 29.279 1.00 98.44 84 ALA A CA 1
ATOM 644 C C . ALA A 1 84 ? -11.182 -3.942 29.300 1.00 98.44 84 ALA A C 1
ATOM 646 O O . ALA A 1 84 ? -11.780 -3.983 30.376 1.00 98.44 84 ALA A O 1
ATOM 647 N N . HIS A 1 85 ? -11.831 -4.074 28.139 1.00 98.25 85 HIS A N 1
ATOM 648 C CA . HIS A 1 85 ? -13.293 -4.107 28.034 1.00 98.25 85 HIS A CA 1
ATOM 649 C C . HIS A 1 85 ? -13.792 -5.371 27.304 1.00 98.25 85 HIS A C 1
ATOM 651 O O . HIS A 1 85 ? -13.930 -5.360 26.079 1.00 98.25 85 HIS A O 1
ATOM 657 N N . PRO A 1 86 ? -14.157 -6.448 28.033 1.00 97.81 86 PRO A N 1
ATOM 658 C CA . PRO A 1 86 ? -14.555 -7.727 27.432 1.00 97.81 86 PRO A CA 1
ATOM 659 C C . PRO A 1 86 ? -15.753 -7.645 26.479 1.00 97.81 86 PRO A C 1
ATOM 661 O O . PRO A 1 86 ? -15.755 -8.313 25.452 1.00 97.81 86 PRO A O 1
ATOM 664 N N . LYS A 1 87 ? -16.749 -6.799 26.784 1.00 98.06 87 LYS A N 1
ATOM 665 C CA . LYS A 1 87 ? -17.915 -6.594 25.907 1.00 98.06 87 LYS A CA 1
ATOM 666 C C . LYS A 1 87 ? -17.522 -5.981 24.561 1.00 98.06 87 LYS A C 1
ATOM 668 O O . LYS A 1 87 ? -18.023 -6.413 23.535 1.00 98.06 87 LYS A O 1
ATOM 673 N N . LEU A 1 88 ? -16.607 -5.007 24.566 1.00 97.88 88 LEU A N 1
ATOM 674 C CA . LEU A 1 88 ? -16.105 -4.391 23.336 1.00 97.88 88 LEU A CA 1
ATOM 675 C C . LEU A 1 88 ? -15.322 -5.407 22.501 1.00 97.88 88 LEU A C 1
ATOM 677 O O . LEU A 1 88 ? -15.516 -5.483 21.294 1.00 97.88 88 LEU A O 1
ATOM 681 N N . ARG A 1 89 ? -14.468 -6.205 23.151 1.00 98.06 89 ARG A N 1
ATOM 682 C CA . ARG A 1 89 ? -13.720 -7.276 22.486 1.00 98.06 89 ARG A CA 1
ATOM 683 C C . ARG A 1 89 ? -14.647 -8.286 21.806 1.00 98.06 89 ARG A C 1
ATOM 685 O O . ARG A 1 89 ? -14.416 -8.582 20.645 1.00 98.06 89 ARG A O 1
ATOM 692 N N . ALA A 1 90 ? -15.712 -8.731 22.473 1.00 98.06 90 ALA A N 1
ATOM 693 C CA . ALA A 1 90 ? -16.662 -9.682 21.892 1.00 98.06 90 ALA A CA 1
ATOM 694 C C . ALA A 1 90 ? -17.359 -9.142 20.627 1.00 98.06 90 ALA A C 1
ATOM 696 O O . ALA A 1 90 ? -17.557 -9.880 19.668 1.00 98.06 90 ALA A O 1
ATOM 697 N N . GLU A 1 91 ? -17.715 -7.853 20.597 1.00 98.06 91 GLU A N 1
ATOM 698 C CA . GLU A 1 91 ? -18.290 -7.239 19.391 1.00 98.06 91 GLU A CA 1
ATOM 699 C C . GLU A 1 91 ? -17.261 -7.124 18.256 1.00 98.06 91 GLU A C 1
ATOM 701 O O . GLU A 1 91 ? -17.588 -7.376 17.099 1.00 98.06 91 GLU A O 1
ATOM 706 N N . VAL A 1 92 ? -16.002 -6.808 18.574 1.00 97.50 92 VAL A N 1
ATOM 707 C CA . VAL A 1 92 ? -14.929 -6.769 17.568 1.00 97.50 92 VAL A CA 1
ATOM 708 C C . VAL A 1 92 ? -14.585 -8.163 17.044 1.00 97.50 92 VAL A C 1
ATOM 710 O O . VAL A 1 92 ? -14.355 -8.295 15.852 1.00 97.50 92 VAL A O 1
ATOM 713 N N . GLU A 1 93 ? -14.595 -9.203 17.881 1.00 96.56 93 GLU A N 1
ATOM 714 C CA . GLU A 1 93 ? -14.392 -10.595 17.450 1.00 96.56 93 GLU A CA 1
ATOM 715 C C . GLU A 1 93 ? -15.475 -11.051 16.462 1.00 96.56 93 GLU A C 1
ATOM 717 O O . GLU A 1 93 ? -15.151 -11.672 15.451 1.00 96.56 93 GLU A O 1
ATOM 722 N N . LYS A 1 94 ? -16.747 -10.688 16.696 1.00 96.88 94 LYS A N 1
ATOM 723 C CA . LYS A 1 94 ? -17.835 -10.963 15.740 1.00 96.88 94 LYS A CA 1
ATOM 724 C C . LYS A 1 94 ? -17.591 -10.294 14.390 1.00 96.88 94 LYS A C 1
ATOM 726 O O . LYS A 1 94 ? -17.737 -10.945 13.366 1.00 96.88 94 LYS A O 1
ATOM 731 N N . LEU A 1 95 ? -17.213 -9.014 14.398 1.00 96.25 95 LEU A N 1
ATOM 732 C CA . LEU A 1 95 ? -16.903 -8.275 13.171 1.00 96.25 95 LEU A CA 1
ATOM 733 C C . LEU A 1 95 ? -15.667 -8.848 12.465 1.00 96.25 95 LEU A C 1
ATOM 735 O O . LEU A 1 95 ? -15.647 -8.966 11.247 1.00 96.25 95 LEU A O 1
ATOM 739 N N . ALA A 1 96 ? -14.640 -9.234 13.224 1.00 95.00 96 ALA A N 1
ATOM 740 C CA . ALA A 1 96 ? -13.413 -9.797 12.676 1.00 95.00 96 ALA A CA 1
ATOM 741 C C . ALA A 1 96 ? -13.654 -11.130 11.954 1.00 95.00 96 ALA A C 1
ATOM 743 O O . ALA A 1 96 ? -12.979 -11.394 10.968 1.00 95.00 96 ALA A O 1
ATOM 744 N N . ALA A 1 97 ? -14.634 -11.930 12.385 1.00 94.19 97 ALA A N 1
ATOM 745 C CA . ALA A 1 97 ? -14.975 -13.201 11.745 1.00 94.19 97 ALA A CA 1
ATOM 746 C C . ALA A 1 97 ? -15.488 -13.060 10.295 1.00 94.19 97 ALA A C 1
ATOM 748 O O . ALA A 1 97 ? -15.480 -14.039 9.552 1.00 94.19 97 ALA A O 1
ATOM 749 N N . GLU A 1 98 ? -15.920 -11.865 9.875 1.00 94.38 98 GLU A N 1
ATOM 750 C CA . GLU A 1 98 ? -16.311 -11.580 8.484 1.00 94.38 98 GLU A CA 1
ATOM 751 C C . GLU A 1 98 ? -15.104 -11.337 7.562 1.00 94.38 98 GLU A C 1
ATOM 753 O O . GLU A 1 98 ? -15.249 -11.266 6.339 1.00 94.38 98 GLU A O 1
ATOM 758 N N . HIS A 1 99 ? -13.906 -11.207 8.134 1.00 89.38 99 HIS A N 1
ATOM 759 C CA . HIS A 1 99 ? -12.672 -10.957 7.409 1.00 89.38 99 HIS A CA 1
ATOM 760 C C . HIS A 1 99 ? -11.759 -12.192 7.480 1.00 89.38 99 HIS A C 1
ATOM 762 O O . HIS A 1 99 ? -11.482 -12.673 8.577 1.00 89.38 99 HIS A O 1
ATOM 768 N N . PRO A 1 100 ? -11.267 -12.714 6.340 1.00 90.12 100 PRO A N 1
ATOM 769 C CA . PRO A 1 100 ? -10.329 -13.833 6.350 1.00 90.12 100 PRO A CA 1
ATOM 770 C C . PRO A 1 100 ? -9.022 -13.436 7.045 1.00 90.12 100 PRO A C 1
ATOM 772 O O . PRO A 1 100 ? -8.570 -12.291 6.915 1.00 90.12 100 PRO A O 1
ATOM 775 N N . ASP A 1 101 ? -8.403 -14.384 7.753 1.00 86.56 101 ASP A N 1
ATOM 776 C CA . ASP A 1 101 ? -7.071 -14.164 8.308 1.00 86.56 101 ASP A CA 1
ATOM 777 C C . ASP A 1 101 ? -6.069 -13.998 7.149 1.00 86.56 1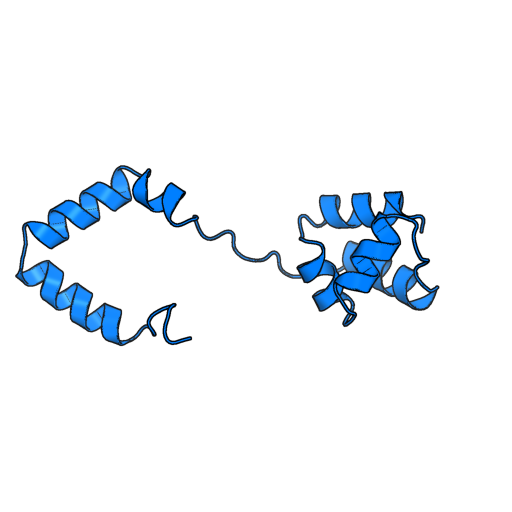01 ASP A C 1
ATOM 779 O O . ASP A 1 101 ? -6.071 -14.805 6.216 1.00 86.56 101 ASP A O 1
ATOM 783 N N . PRO A 1 102 ? -5.203 -12.970 7.164 1.00 81.31 102 PRO A N 1
ATOM 784 C CA . PRO A 1 102 ? -4.183 -12.788 6.135 1.00 81.31 102 PRO A CA 1
ATOM 785 C C . PRO A 1 102 ? -3.202 -13.959 5.973 1.00 81.31 102 PRO A C 1
ATOM 787 O O . PRO A 1 102 ? -2.487 -13.987 4.975 1.00 81.31 102 PRO A O 1
ATOM 790 N N . LEU A 1 103 ? -3.111 -14.874 6.945 1.00 82.00 103 LEU A N 1
ATOM 791 C CA . LEU A 1 103 ? -2.306 -16.097 6.858 1.00 82.00 103 LEU A CA 1
ATOM 792 C C . LEU A 1 103 ? -3.056 -17.282 6.234 1.00 82.00 103 LEU A C 1
ATOM 794 O O . LEU A 1 103 ? -2.408 -18.243 5.823 1.00 82.00 103 LEU A O 1
ATOM 798 N N . ASP A 1 104 ? -4.384 -17.204 6.145 1.00 77.31 104 ASP A N 1
ATOM 799 C CA . ASP A 1 104 ? -5.239 -18.216 5.514 1.00 77.31 104 ASP A CA 1
ATOM 800 C C . ASP A 1 104 ? -5.537 -17.898 4.030 1.00 77.31 104 ASP A C 1
ATOM 802 O O . ASP A 1 104 ? -6.206 -18.686 3.354 1.00 77.31 104 ASP A O 1
ATOM 806 N N . ALA A 1 105 ? -5.069 -16.745 3.527 1.00 53.91 105 ALA A N 1
ATOM 807 C CA . ALA A 1 105 ? -5.321 -16.212 2.182 1.00 53.91 105 ALA A CA 1
ATOM 808 C C . ALA A 1 105 ? -4.178 -16.449 1.178 1.00 53.91 105 ALA A C 1
ATOM 810 O O . ALA A 1 105 ? -2.991 -16.418 1.577 1.00 53.91 105 ALA A O 1
#